Protein AF-A0A9P6IU03-F1 (afdb_monomer_lite)

pLDDT: mean 87.75, std 10.82, range [46.94, 95.94]

Sequence (56 aa):
METPLDLSKLHALSPEVISKQATINIGTIGHVAHGKSTVVKAISGVQTVRFKNELE

Radius of gyration: 17.45 Å; chains: 1; bounding box: 41×38×36 Å

Secondary structu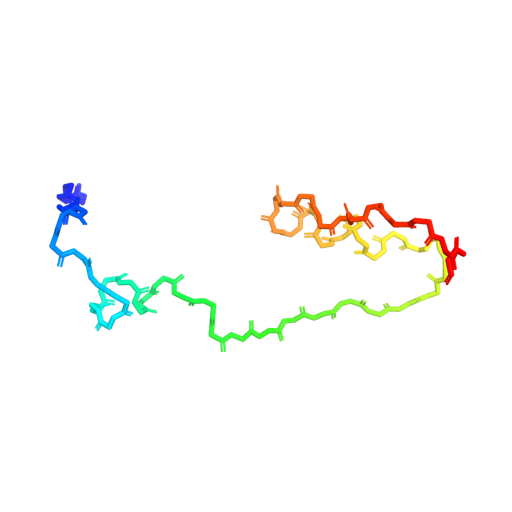re (DSSP, 8-state):
-PPPP-GGG--TT-HHHHTTS--S------STTS-HHHHHHHHHSS-------S--

Foldseek 3Di:
DDDDDDPVPDDCPPPVNVVPDDPDDDADDDDPPPCRQVVVCVVVVDRPDDDDPPPD

InterPro domains:
  IPR027417 P-loop containing nucleoside triphosphate hydrolase [G3DSA:3.40.50.300] (16-56)
  IPR027417 P-loop containing nucleoside triphosphate hydrolase [SSF52540] (15-54)
  IPR050543 Eukaryotic Initiation Factor 2 Gamma Subunit [PTHR42854] (5-56)

Organism: Mortierella alpina (NCBI:txid64518)

Structure (mmCIF, N/CA/C/O backbone):
data_AF-A0A9P6IU03-F1
#
_entry.id   AF-A0A9P6IU03-F1
#
loop_
_atom_site.group_PDB
_atom_site.id
_atom_site.type_symbol
_atom_site.label_atom_id
_atom_site.label_alt_id
_atom_site.label_comp_id
_atom_site.label_asym_id
_atom_site.label_entity_id
_atom_site.label_seq_id
_atom_site.pdbx_PDB_ins_code
_atom_site.Cartn_x
_atom_site.Cartn_y
_atom_site.Cartn_z
_atom_site.occupancy
_atom_site.B_iso_or_equiv
_atom_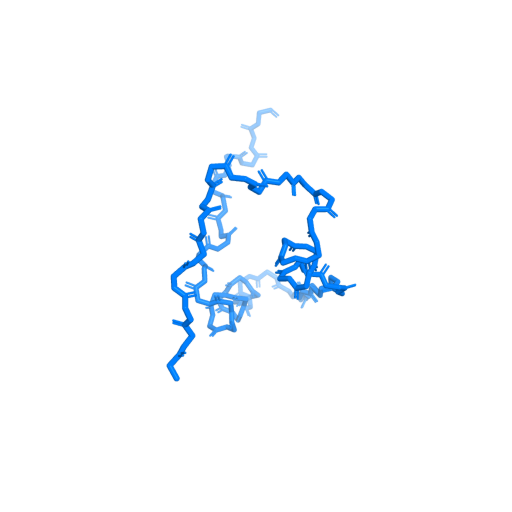site.auth_seq_id
_atom_site.auth_comp_id
_atom_site.auth_asym_id
_atom_site.auth_atom_id
_atom_site.pdbx_PDB_model_num
ATOM 1 N N . MET A 1 1 ? -15.244 -17.176 9.323 1.00 46.94 1 MET A N 1
ATOM 2 C CA . MET A 1 1 ? -16.049 -16.423 8.340 1.00 46.94 1 MET A CA 1
ATOM 3 C C . MET A 1 1 ? -16.210 -15.027 8.897 1.00 46.94 1 MET A C 1
ATOM 5 O O . MET A 1 1 ? -16.777 -14.898 9.973 1.00 46.94 1 MET A O 1
ATOM 9 N N . GLU A 1 2 ? -15.623 -14.022 8.254 1.00 64.38 2 GLU A N 1
ATOM 10 C CA . GLU A 1 2 ? -15.810 -12.629 8.670 1.00 64.38 2 GLU A CA 1
ATOM 11 C C . GLU A 1 2 ? -17.263 -12.225 8.403 1.00 64.38 2 GLU A C 1
ATOM 13 O O . GLU A 1 2 ? -17.799 -12.483 7.324 1.00 64.38 2 GLU A O 1
ATOM 18 N N . THR A 1 3 ? -17.926 -11.644 9.400 1.00 67.44 3 THR A N 1
ATOM 19 C CA . THR A 1 3 ? -19.260 -11.066 9.230 1.00 67.44 3 THR A CA 1
ATOM 20 C C . THR A 1 3 ? -19.186 -9.894 8.250 1.00 67.44 3 THR A C 1
ATOM 22 O O . THR A 1 3 ? -18.265 -9.082 8.366 1.00 67.44 3 THR A O 1
ATOM 25 N N . PRO A 1 4 ? -20.132 -9.768 7.304 1.00 76.12 4 PRO A N 1
ATOM 26 C CA . PRO A 1 4 ? -20.131 -8.665 6.352 1.00 76.12 4 PRO A CA 1
ATOM 27 C C . PRO A 1 4 ? -20.192 -7.319 7.089 1.00 76.12 4 PRO A C 1
ATOM 29 O O . PRO A 1 4 ? -21.074 -7.090 7.916 1.00 76.12 4 PRO A O 1
ATOM 32 N N . LEU A 1 5 ? -19.222 -6.448 6.800 1.00 81.38 5 LEU A N 1
ATOM 33 C CA . LEU A 1 5 ? -19.128 -5.102 7.364 1.00 81.38 5 LEU A CA 1
ATOM 34 C C . LEU A 1 5 ? -20.246 -4.217 6.803 1.00 81.38 5 LEU A C 1
ATOM 36 O O . LEU A 1 5 ? -20.396 -4.081 5.589 1.00 81.38 5 LEU A O 1
ATOM 40 N N . ASP A 1 6 ? -21.002 -3.582 7.694 1.00 86.81 6 ASP A N 1
ATOM 41 C CA . ASP A 1 6 ? -22.028 -2.605 7.334 1.00 86.81 6 ASP A CA 1
ATOM 42 C C . ASP A 1 6 ? -21.374 -1.265 6.965 1.00 86.81 6 ASP A C 1
ATOM 44 O O . ASP A 1 6 ? -21.023 -0.457 7.828 1.00 86.81 6 ASP A O 1
ATOM 48 N N . LEU A 1 7 ? -21.202 -1.036 5.661 1.00 85.88 7 LEU A N 1
ATOM 49 C CA . LEU A 1 7 ? -20.530 0.150 5.122 1.00 85.88 7 LEU A CA 1
ATOM 50 C C . LEU A 1 7 ? -21.250 1.463 5.462 1.00 85.88 7 LEU A C 1
ATOM 52 O O . LEU A 1 7 ? -20.610 2.511 5.473 1.00 85.88 7 LEU A O 1
ATOM 56 N N . SER A 1 8 ? -22.552 1.419 5.766 1.00 89.69 8 SER A N 1
ATOM 57 C CA . SER A 1 8 ? -23.341 2.616 6.090 1.00 89.69 8 SER A CA 1
ATOM 58 C C . SER A 1 8 ? -22.953 3.254 7.429 1.00 89.69 8 SER A C 1
ATOM 60 O O . SER A 1 8 ? -23.220 4.433 7.654 1.00 89.69 8 SER A O 1
ATOM 62 N N . LYS A 1 9 ? -22.296 2.488 8.309 1.00 86.69 9 LYS A N 1
ATOM 63 C CA . LYS A 1 9 ? -21.863 2.917 9.647 1.00 86.69 9 LYS A CA 1
ATOM 64 C C . LYS A 1 9 ? -20.375 3.262 9.720 1.00 86.69 9 LYS A C 1
ATOM 66 O O . LYS A 1 9 ? -19.894 3.644 10.786 1.00 86.69 9 LYS A O 1
ATOM 71 N N . LEU A 1 10 ? -19.638 3.110 8.620 1.00 89.81 10 LEU A N 1
ATOM 72 C CA . LEU A 1 10 ? -18.211 3.406 8.584 1.00 89.81 10 LEU A CA 1
ATOM 73 C C . LEU A 1 10 ? -17.974 4.902 8.369 1.00 89.81 10 LEU A C 1
ATOM 75 O O . LEU A 1 10 ? -18.567 5.531 7.497 1.00 89.81 10 LEU A O 1
ATOM 79 N N . HIS A 1 11 ? -17.043 5.456 9.138 1.00 90.50 11 HIS A N 1
ATOM 80 C CA . HIS A 1 11 ? -16.476 6.782 8.929 1.00 90.50 11 HIS A CA 1
ATOM 81 C C . HIS A 1 11 ? -14.943 6.682 8.937 1.00 90.50 11 HIS A C 1
ATOM 83 O O . HIS A 1 11 ? -14.376 5.673 9.349 1.00 90.50 11 HIS A O 1
ATOM 89 N N . ALA A 1 12 ? -14.240 7.731 8.507 1.00 90.44 12 ALA A N 1
ATOM 90 C CA . ALA A 1 12 ? -12.779 7.729 8.372 1.00 90.44 12 ALA A CA 1
ATOM 91 C C . ALA A 1 12 ? -12.009 7.334 9.653 1.00 90.44 12 ALA A C 1
ATOM 93 O O . ALA A 1 12 ? -10.896 6.821 9.564 1.00 90.44 12 ALA A O 1
ATOM 94 N N . LEU A 1 13 ? -12.602 7.566 10.831 1.00 91.88 13 LEU A N 1
ATOM 95 C CA . LEU A 1 13 ? -12.011 7.263 12.140 1.00 91.88 13 LEU A CA 1
ATOM 96 C C . LEU A 1 13 ? -12.480 5.926 12.735 1.00 91.88 13 LEU A C 1
ATOM 98 O O . LEU A 1 13 ? -12.067 5.574 13.837 1.00 91.88 13 LEU A O 1
ATOM 102 N N . SER A 1 14 ? -13.350 5.190 12.040 1.00 92.50 14 SER A N 1
ATOM 103 C CA . SER A 1 14 ? -13.771 3.858 12.471 1.00 92.50 14 SER A CA 1
ATOM 104 C C . SER A 1 14 ? -12.544 2.932 12.548 1.00 92.50 14 SER A C 1
ATOM 106 O O . SER A 1 14 ? -11.752 2.911 11.595 1.00 92.50 14 SER A O 1
ATOM 108 N N . PRO A 1 15 ? -12.355 2.161 13.637 1.00 90.25 15 PRO A N 1
ATOM 109 C CA . PRO A 1 15 ? -11.205 1.266 13.796 1.00 90.25 15 PRO A CA 1
ATOM 110 C C . PRO A 1 15 ? -11.013 0.301 12.620 1.00 90.25 15 PRO A C 1
ATOM 112 O O . PRO A 1 15 ? -9.888 0.021 12.210 1.00 90.25 15 PRO A O 1
ATOM 115 N N . GLU A 1 16 ? -12.112 -0.150 12.018 1.00 90.06 16 GLU A N 1
ATOM 116 C CA . GLU A 1 16 ? -12.131 -1.038 10.858 1.00 90.06 16 GLU A CA 1
ATOM 117 C C . GLU A 1 16 ? -11.494 -0.384 9.626 1.0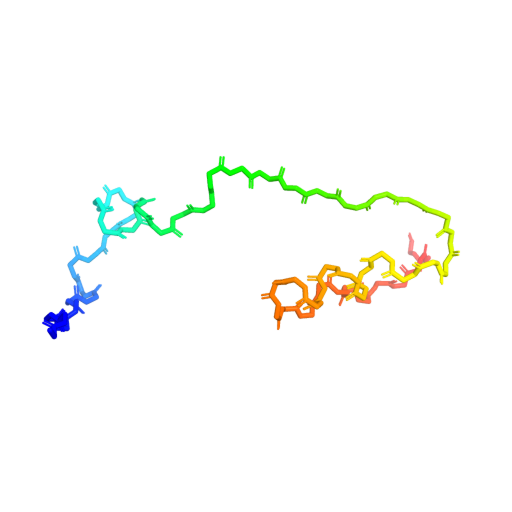0 90.06 16 GLU A C 1
ATOM 119 O O . GLU A 1 16 ? -10.810 -1.056 8.856 1.00 90.06 16 GLU A O 1
ATOM 124 N N . VAL A 1 17 ? -11.672 0.930 9.452 1.00 90.69 17 VAL A N 1
ATOM 125 C CA . VAL A 1 17 ? -11.063 1.699 8.359 1.00 90.69 17 VAL A CA 1
ATOM 126 C C . VAL A 1 17 ? -9.590 1.943 8.654 1.00 90.69 17 VAL A C 1
ATOM 128 O O . VAL A 1 17 ? -8.753 1.660 7.803 1.00 90.69 17 VAL A O 1
ATOM 131 N N . ILE A 1 18 ? -9.261 2.410 9.863 1.00 93.31 18 ILE A N 1
ATOM 132 C CA . ILE A 1 18 ? -7.878 2.693 10.283 1.00 93.31 18 ILE A CA 1
ATOM 133 C C . ILE A 1 18 ? -7.004 1.437 10.172 1.00 93.31 18 ILE A C 1
ATOM 135 O O . ILE A 1 18 ? -5.893 1.514 9.654 1.00 93.31 18 ILE A O 1
ATOM 139 N N . SER A 1 19 ? -7.524 0.271 10.572 1.00 92.75 19 SER A N 1
ATOM 140 C CA . SER A 1 19 ? -6.800 -1.008 10.505 1.00 92.75 19 SER A CA 1
ATOM 141 C C . SER A 1 19 ? -6.386 -1.427 9.088 1.00 92.75 19 SER A C 1
ATOM 143 O O . SER A 1 19 ? -5.465 -2.224 8.932 1.00 92.75 19 SER A O 1
ATOM 145 N N . LYS A 1 20 ? -7.044 -0.884 8.054 1.00 90.88 20 LYS A N 1
ATOM 146 C CA . LYS A 1 20 ? -6.774 -1.174 6.637 1.00 90.88 20 LYS A CA 1
ATOM 147 C C . LYS A 1 20 ? -5.979 -0.072 5.931 1.00 90.88 20 LYS A C 1
ATOM 149 O O . LYS A 1 20 ? -5.703 -0.199 4.740 1.00 90.88 20 LYS A O 1
ATOM 154 N N . GLN A 1 21 ? -5.631 1.016 6.620 1.00 92.12 21 GLN A N 1
ATOM 155 C CA . GLN A 1 21 ? -4.839 2.096 6.030 1.00 92.12 21 GLN A CA 1
ATOM 156 C C . GLN A 1 21 ? -3.366 1.697 5.895 1.00 92.12 21 GLN A C 1
ATOM 158 O O . GLN A 1 21 ? -2.823 0.942 6.701 1.00 92.12 21 GLN A O 1
ATOM 163 N N . ALA A 1 22 ? -2.697 2.243 4.879 1.00 93.06 22 ALA A N 1
ATOM 164 C CA . ALA A 1 22 ? -1.258 2.081 4.725 1.00 93.06 22 ALA A CA 1
ATOM 165 C C . ALA A 1 22 ? -0.522 2.760 5.892 1.00 93.06 22 ALA A C 1
ATOM 167 O O . ALA A 1 22 ? -0.698 3.952 6.135 1.00 93.06 22 ALA A O 1
ATOM 168 N N . THR A 1 23 ? 0.315 2.006 6.605 1.00 95.19 23 THR A N 1
ATOM 169 C CA . THR A 1 23 ? 1.081 2.520 7.755 1.00 95.19 23 THR A CA 1
ATOM 170 C C . THR A 1 23 ? 2.437 3.098 7.350 1.00 95.19 23 THR A C 1
ATOM 172 O O . THR A 1 23 ? 2.957 3.991 8.014 1.00 95.19 23 THR A O 1
ATOM 175 N N . ILE A 1 24 ? 3.030 2.585 6.268 1.00 95.56 24 ILE A N 1
ATOM 176 C CA . ILE A 1 24 ? 4.361 2.971 5.794 1.00 95.56 24 ILE A CA 1
ATOM 177 C C . ILE A 1 24 ? 4.304 3.19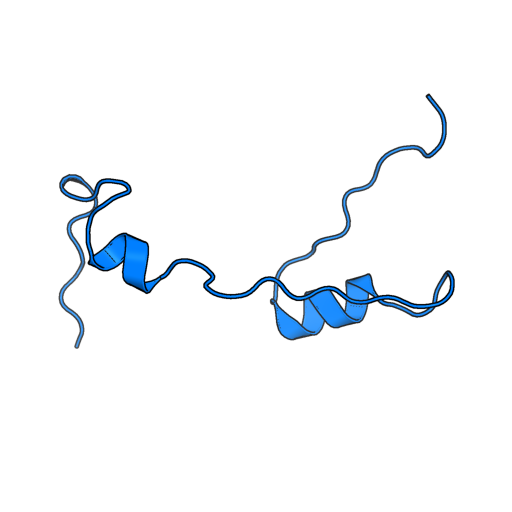8 4.288 1.00 95.56 24 ILE A C 1
ATOM 179 O O . ILE A 1 24 ? 3.798 2.362 3.540 1.00 95.56 24 ILE A O 1
ATOM 183 N N . ASN A 1 25 ? 4.879 4.315 3.848 1.00 93.81 25 ASN A N 1
ATOM 184 C CA . ASN A 1 25 ? 5.068 4.606 2.434 1.00 93.81 25 ASN A CA 1
ATOM 185 C C . ASN A 1 25 ? 6.414 4.053 1.966 1.00 93.81 25 ASN A C 1
ATOM 187 O O . ASN A 1 25 ? 7.444 4.297 2.594 1.00 93.81 25 ASN A O 1
ATOM 191 N N . ILE A 1 26 ? 6.409 3.351 0.836 1.00 92.44 26 ILE A N 1
ATOM 192 C CA . ILE A 1 26 ? 7.619 2.861 0.172 1.00 92.44 26 ILE A CA 1
ATOM 193 C C . ILE A 1 26 ? 7.678 3.398 -1.257 1.00 92.44 26 ILE A C 1
ATOM 195 O O . ILE A 1 26 ? 6.650 3.578 -1.909 1.00 92.44 26 ILE A O 1
ATOM 199 N N . GLY A 1 27 ? 8.889 3.657 -1.746 1.00 93.44 27 GLY A N 1
ATOM 200 C CA . GLY A 1 27 ? 9.130 4.173 -3.091 1.00 93.44 27 GLY A CA 1
ATOM 201 C C . GLY A 1 27 ? 10.327 3.494 -3.746 1.00 93.44 27 GLY A C 1
ATOM 202 O O . GLY A 1 27 ? 11.258 3.062 -3.072 1.00 93.44 27 GLY A O 1
ATOM 203 N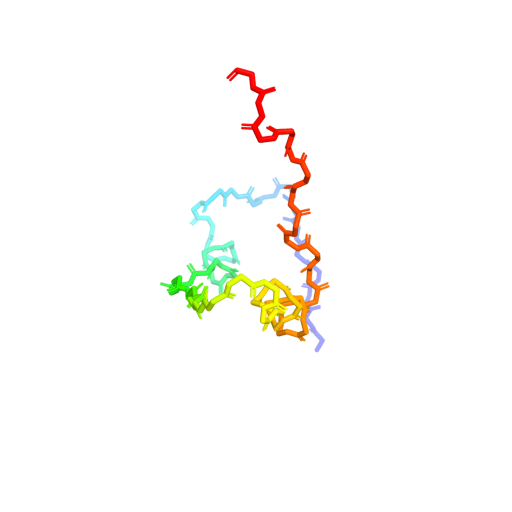 N . THR A 1 28 ? 10.302 3.399 -5.073 1.00 94.75 28 THR A N 1
ATOM 204 C CA . THR A 1 28 ? 11.389 2.819 -5.873 1.00 94.75 28 THR A CA 1
ATOM 205 C C . THR A 1 28 ? 12.128 3.916 -6.635 1.00 94.75 28 THR A C 1
ATOM 207 O O . THR A 1 28 ? 11.501 4.668 -7.383 1.00 94.75 28 THR A O 1
ATOM 210 N N . ILE A 1 29 ? 13.453 3.967 -6.513 1.00 95.00 29 ILE A N 1
ATOM 211 C CA . ILE A 1 29 ? 14.335 4.868 -7.275 1.00 95.00 29 ILE A CA 1
ATOM 212 C C . ILE A 1 29 ? 15.191 4.079 -8.275 1.00 95.00 29 ILE A C 1
ATOM 214 O O . ILE A 1 29 ? 15.267 2.855 -8.204 1.00 95.00 29 ILE A O 1
ATOM 218 N N . GLY A 1 30 ? 15.817 4.765 -9.235 1.00 94.81 30 GLY A N 1
ATOM 219 C CA . GLY A 1 30 ? 16.662 4.128 -10.253 1.00 94.81 30 GLY A CA 1
ATOM 220 C C . GLY A 1 30 ? 16.684 4.857 -11.597 1.00 94.81 30 GLY A C 1
ATOM 221 O O . GLY A 1 30 ? 15.904 5.785 -11.832 1.00 94.81 30 GLY A O 1
ATOM 222 N N . HIS A 1 31 ? 17.556 4.407 -12.499 1.00 95.12 31 HIS A N 1
ATOM 223 C CA . HIS A 1 31 ? 17.790 5.033 -13.803 1.00 95.12 31 HIS A CA 1
ATOM 224 C C . HIS A 1 31 ? 16.577 4.944 -14.747 1.00 95.12 31 HIS A C 1
ATOM 226 O O . HIS A 1 31 ? 15.647 4.152 -14.531 1.00 95.12 31 HIS A O 1
ATOM 232 N N . VAL A 1 32 ? 16.538 5.808 -15.765 1.00 92.19 32 VAL A N 1
ATOM 233 C CA . VAL A 1 32 ? 15.452 5.834 -16.755 1.00 92.19 32 VAL A CA 1
ATOM 234 C C . VAL A 1 32 ? 15.333 4.466 -17.442 1.00 92.19 32 VAL A C 1
ATOM 236 O O . VAL A 1 32 ? 16.315 3.743 -17.560 1.00 92.19 32 VAL A O 1
ATOM 239 N N . ALA A 1 33 ? 14.113 4.067 -17.808 1.00 89.88 33 ALA A N 1
ATOM 240 C CA . ALA A 1 33 ? 13.801 2.764 -18.417 1.00 89.88 33 ALA A CA 1
ATOM 241 C C . ALA A 1 33 ? 14.104 1.488 -17.585 1.00 89.88 33 ALA A C 1
ATOM 243 O O . ALA A 1 33 ? 13.838 0.389 -18.054 1.00 89.88 33 ALA A O 1
ATOM 244 N N . HIS A 1 34 ? 14.536 1.582 -16.321 1.00 95.44 34 HIS A N 1
ATOM 245 C CA . HIS A 1 34 ? 14.817 0.402 -15.472 1.00 95.44 34 HIS A CA 1
ATOM 246 C C . HIS A 1 34 ? 13.576 -0.258 -14.824 1.00 95.44 34 HIS A C 1
ATOM 248 O O . HIS A 1 34 ? 13.696 -1.005 -13.858 1.00 95.44 34 HIS A O 1
ATOM 254 N N . GLY A 1 35 ? 12.359 0.036 -15.287 1.00 94.19 35 GLY A N 1
ATOM 255 C CA . GLY A 1 35 ? 11.165 -0.696 -14.835 1.00 94.19 35 GLY A CA 1
ATOM 256 C C . GLY A 1 35 ? 10.712 -0.439 -13.389 1.00 94.19 35 GLY A C 1
ATOM 257 O O . GLY A 1 35 ? 9.980 -1.254 -12.836 1.00 94.19 35 GLY A O 1
ATOM 258 N N . LYS A 1 36 ? 11.078 0.695 -12.777 1.00 95.06 36 LYS A N 1
ATOM 259 C CA . LYS A 1 36 ? 10.637 1.087 -11.418 1.00 95.06 36 LYS A CA 1
ATOM 260 C C . LYS A 1 36 ? 9.123 0.919 -11.216 1.00 95.06 36 LYS A C 1
ATOM 262 O O . LYS A 1 36 ? 8.683 0.219 -10.312 1.00 95.06 36 LYS A O 1
ATOM 267 N N . SER A 1 37 ? 8.316 1.481 -12.118 1.00 94.69 37 SER A N 1
ATOM 268 C CA . SER A 1 37 ? 6.853 1.355 -12.068 1.00 94.69 37 SER A CA 1
ATOM 269 C C . SER A 1 37 ? 6.357 -0.071 -12.339 1.00 94.69 37 SER A C 1
ATOM 271 O O . SER A 1 37 ? 5.308 -0.453 -11.829 1.00 94.69 37 SER A O 1
ATOM 273 N N . THR A 1 38 ? 7.110 -0.878 -13.095 1.00 95.19 38 THR A N 1
ATOM 274 C CA . THR A 1 38 ? 6.814 -2.304 -13.309 1.00 95.19 38 THR A CA 1
ATOM 275 C C . THR A 1 38 ? 6.972 -3.092 -12.013 1.00 95.19 38 THR A C 1
ATOM 277 O O . THR A 1 38 ? 6.097 -3.885 -11.677 1.00 95.19 38 THR A O 1
ATOM 280 N N . VAL A 1 39 ? 8.036 -2.829 -11.246 1.00 95.06 39 VAL A N 1
ATOM 281 C CA . VAL A 1 39 ? 8.250 -3.440 -9.924 1.00 95.06 39 VAL A CA 1
ATOM 282 C C . VAL A 1 39 ? 7.130 -3.039 -8.964 1.00 95.06 39 VAL A C 1
ATOM 284 O O . VAL A 1 39 ? 6.535 -3.897 -8.318 1.00 95.06 39 VAL A O 1
ATOM 287 N N . VAL A 1 40 ? 6.764 -1.754 -8.931 1.00 95.31 40 VAL A N 1
ATOM 288 C CA . VAL A 1 40 ? 5.641 -1.275 -8.109 1.00 95.31 40 VAL A CA 1
ATOM 289 C C . VAL A 1 40 ? 4.324 -1.956 -8.501 1.00 95.31 40 VAL A C 1
ATOM 291 O O . VAL A 1 40 ? 3.567 -2.353 -7.616 1.00 95.31 40 VAL A O 1
ATOM 294 N N . LYS A 1 41 ? 4.054 -2.150 -9.799 1.00 95.25 41 LYS A N 1
ATOM 295 C CA . LYS A 1 41 ? 2.868 -2.878 -10.282 1.00 95.25 41 LYS A CA 1
ATOM 296 C C . LYS A 1 41 ? 2.877 -4.350 -9.865 1.00 95.25 41 LYS A C 1
ATOM 298 O O . LYS A 1 41 ? 1.840 -4.855 -9.452 1.00 95.25 41 LYS A O 1
ATOM 303 N N . ALA A 1 42 ? 4.021 -5.029 -9.951 1.00 95.94 42 ALA A N 1
ATOM 304 C CA . ALA A 1 42 ? 4.145 -6.429 -9.547 1.00 95.94 42 ALA A CA 1
ATOM 305 C C . ALA A 1 42 ? 3.910 -6.629 -8.039 1.00 95.94 42 ALA A C 1
ATOM 307 O O . ALA A 1 42 ? 3.310 -7.623 -7.647 1.00 95.94 42 ALA A O 1
ATOM 308 N N . ILE A 1 43 ? 4.346 -5.675 -7.207 1.00 95.06 43 ILE A N 1
ATOM 309 C CA . ILE A 1 43 ? 4.173 -5.725 -5.747 1.00 95.06 43 ILE A CA 1
ATOM 310 C C . ILE A 1 43 ? 2.746 -5.345 -5.338 1.00 95.06 43 ILE A C 1
ATOM 312 O O . ILE A 1 43 ? 2.115 -6.045 -4.555 1.00 95.06 43 ILE A O 1
ATOM 316 N N . SER A 1 44 ? 2.242 -4.215 -5.839 1.00 94.44 44 SER A N 1
ATOM 317 C CA . SER A 1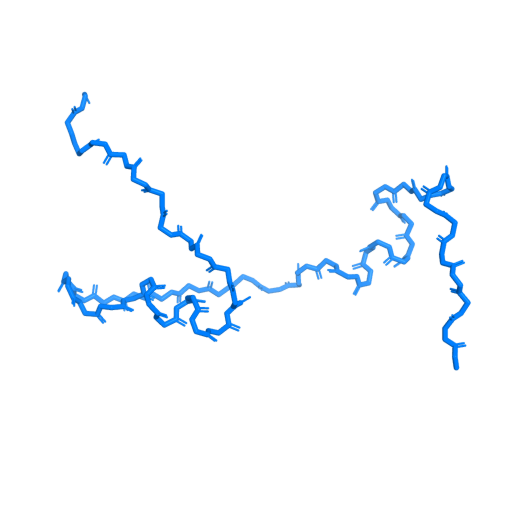 44 ? 0.951 -3.665 -5.402 1.00 94.44 44 SER A CA 1
ATOM 318 C C . SER A 1 44 ? -0.258 -4.268 -6.118 1.00 94.44 44 SER A C 1
ATOM 320 O O . SER A 1 44 ? -1.384 -4.076 -5.673 1.00 94.44 44 SER A O 1
ATOM 322 N N . GLY A 1 45 ? -0.059 -4.921 -7.267 1.00 95.31 45 GLY A N 1
ATOM 323 C CA . GLY A 1 45 ? -1.139 -5.312 -8.176 1.00 95.31 45 GLY A CA 1
ATOM 324 C C . GLY A 1 45 ? -1.807 -4.132 -8.899 1.00 95.31 45 GLY A C 1
ATOM 325 O O . GLY A 1 45 ? -2.653 -4.342 -9.766 1.00 95.31 45 GLY A O 1
ATOM 326 N N . VAL A 1 46 ? -1.419 -2.889 -8.593 1.00 93.50 46 VAL A N 1
ATOM 327 C CA . VAL A 1 46 ? -2.024 -1.669 -9.138 1.00 93.50 46 VAL A CA 1
ATOM 328 C C . VAL A 1 46 ? -1.098 -1.049 -10.179 1.00 93.50 46 VAL A C 1
ATOM 330 O O . VAL A 1 46 ? 0.100 -0.866 -9.961 1.00 93.50 46 VAL A O 1
ATOM 333 N N . GLN A 1 47 ? -1.650 -0.681 -11.335 1.00 94.19 47 GLN A N 1
ATOM 334 C CA . GLN A 1 47 ? -0.907 0.096 -12.322 1.00 94.19 47 GLN A CA 1
ATOM 335 C C . GLN A 1 47 ? -0.765 1.546 -11.846 1.00 94.19 47 GLN A C 1
ATOM 337 O O . GLN A 1 47 ? -1.730 2.304 -11.842 1.00 94.19 47 GLN A O 1
ATOM 342 N N . THR A 1 48 ? 0.454 1.930 -11.463 1.00 88.50 48 THR A N 1
ATOM 343 C CA . THR A 1 48 ? 0.753 3.255 -10.888 1.00 88.50 48 THR A CA 1
ATOM 344 C C . THR A 1 48 ? 1.215 4.299 -11.904 1.00 88.50 48 THR A C 1
ATOM 346 O O . THR A 1 48 ? 1.316 5.476 -11.563 1.00 88.50 48 THR A O 1
ATOM 349 N N . VAL A 1 49 ? 1.490 3.904 -13.151 1.00 86.44 49 VAL A N 1
ATOM 350 C CA . VAL A 1 49 ? 1.911 4.835 -14.209 1.00 86.44 49 VAL A CA 1
ATOM 351 C C . VAL A 1 49 ? 0.749 5.763 -14.557 1.00 86.44 49 VAL A C 1
ATOM 353 O O . VAL A 1 49 ? -0.263 5.314 -15.094 1.00 86.44 49 VAL A O 1
ATOM 356 N N . ARG A 1 50 ? 0.907 7.059 -14.273 1.00 82.38 50 ARG A N 1
ATOM 357 C CA . ARG A 1 50 ? 0.035 8.117 -14.791 1.00 82.38 50 ARG A CA 1
ATOM 358 C C . ARG A 1 50 ? 0.737 8.768 -15.972 1.00 82.38 50 ARG A C 1
ATOM 360 O O . ARG A 1 50 ? 1.817 9.326 -15.806 1.00 82.38 50 ARG A O 1
ATOM 367 N N . PHE A 1 51 ? 0.138 8.673 -17.152 1.00 81.94 51 PHE A N 1
ATOM 368 C CA . PHE A 1 51 ? 0.643 9.366 -18.329 1.00 81.94 51 PHE A CA 1
ATOM 369 C C . PHE A 1 51 ? 0.302 10.849 -18.201 1.00 81.94 51 PHE A C 1
ATOM 371 O O . PHE A 1 51 ? -0.868 11.216 -18.104 1.00 81.94 51 PHE A O 1
ATOM 378 N N . LYS A 1 52 ? 1.328 11.690 -18.172 1.00 75.69 52 LYS A N 1
ATOM 379 C CA . LYS A 1 52 ? 1.213 13.131 -18.369 1.00 75.69 52 LYS A CA 1
ATOM 380 C C . LYS A 1 52 ? 2.240 13.496 -19.434 1.00 75.69 52 LYS A C 1
ATOM 382 O O . LYS A 1 52 ? 3.340 12.947 -19.412 1.00 75.69 52 LYS A O 1
ATOM 387 N N . ASN A 1 53 ? 1.879 14.379 -20.360 1.00 77.50 53 ASN A N 1
ATOM 388 C CA . ASN A 1 53 ? 2.862 14.930 -21.284 1.00 77.50 53 ASN A CA 1
ATOM 389 C C . ASN A 1 53 ? 3.933 15.673 -20.477 1.00 77.50 53 ASN A C 1
ATOM 391 O O . ASN A 1 53 ? 3.613 16.403 -19.540 1.00 77.50 53 ASN A O 1
ATOM 395 N N . GLU A 1 54 ? 5.199 15.454 -20.825 1.00 67.31 54 GLU A N 1
ATOM 396 C CA . GLU A 1 54 ? 6.343 16.068 -20.137 1.00 67.31 54 GLU A CA 1
ATOM 397 C C . GLU A 1 54 ? 6.469 17.578 -20.425 1.00 67.31 54 GLU A C 1
ATOM 399 O O . GLU A 1 54 ? 7.224 18.261 -19.741 1.00 67.31 54 GLU A O 1
ATOM 404 N N . LEU A 1 55 ? 5.703 18.102 -21.393 1.00 67.38 55 LEU A N 1
ATOM 405 C CA . LEU A 1 55 ? 5.651 19.512 -21.781 1.00 67.38 55 LEU A CA 1
ATOM 406 C C . LEU A 1 55 ? 4.212 20.045 -21.757 1.00 67.38 55 LEU A C 1
ATOM 408 O O . LEU A 1 55 ? 3.416 19.763 -22.655 1.00 67.38 55 LEU A O 1
ATOM 412 N N . GLU A 1 56 ? 3.943 20.834 -20.722 1.00 52.34 56 GLU A N 1
ATOM 413 C CA . GLU A 1 56 ? 3.061 22.005 -20.710 1.00 52.34 56 GLU A CA 1
ATOM 414 C C . GLU A 1 56 ? 3.810 23.110 -19.954 1.00 52.34 56 GLU A C 1
ATOM 416 O O . GLU A 1 56 ? 4.383 22.779 -18.885 1.00 52.34 56 GLU A O 1
#